Protein AF-A0A432Q1D8-F1 (afdb_monomer)

Radius of gyration: 14.53 Å; Cα contacts (8 Å, |Δi|>4): 97; chains: 1; bounding box: 32×30×35 Å

pLDDT: mean 92.74, std 3.75, range [75.81, 96.62]

Mean predicted aligned error: 3.22 Å

Secondary structure (DSSP, 8-state):
-HHHHHHHHHHHHHHHHTS-GGGHHHHHHHHHHHHHHHHHHTTS-HHHHHHHHHHHT--HHHHHHHHHHHHHHHHHHHTTSS-TTS-TTHHHHHHHHTTTT-HHHHHHTT--HHHHHHHHHHHHHH-

Structure (mmCIF, N/CA/C/O backbone):
data_AF-A0A432Q1D8-F1
#
_entry.id   AF-A0A432Q1D8-F1
#
loop_
_atom_site.group_PDB
_atom_site.id
_atom_site.type_symbol
_atom_site.label_atom_id
_atom_site.label_alt_id
_atom_site.label_comp_id
_atom_site.label_asym_id
_atom_site.label_entity_id
_atom_site.label_seq_id
_atom_site.pdbx_PDB_ins_code
_atom_site.Cartn_x
_atom_site.Cartn_y
_atom_site.Cartn_z
_atom_site.occupancy
_atom_site.B_iso_or_equiv
_atom_site.auth_seq_id
_atom_site.auth_comp_id
_atom_site.auth_asym_id
_atom_site.auth_atom_id
_atom_site.pdbx_PDB_model_num
ATOM 1 N N . LYS A 1 1 ? -7.637 -14.156 2.857 1.00 79.50 1 LYS A N 1
ATOM 2 C CA . LYS A 1 1 ? -7.676 -12.791 2.267 1.00 79.50 1 LYS A CA 1
ATOM 3 C C . LYS A 1 1 ? -7.060 -11.772 3.227 1.00 79.50 1 LYS A C 1
ATOM 5 O O . LYS A 1 1 ? -6.234 -10.986 2.788 1.00 79.50 1 LYS A O 1
ATOM 10 N N . GLU A 1 2 ? -7.324 -11.889 4.530 1.00 78.88 2 GLU A N 1
ATOM 11 C CA . GLU A 1 2 ? -6.678 -11.097 5.595 1.00 78.88 2 GLU A CA 1
ATOM 12 C C . GLU A 1 2 ? -5.143 -11.066 5.541 1.00 78.88 2 GLU A C 1
ATOM 14 O O . GLU A 1 2 ? -4.559 -10.017 5.770 1.00 78.88 2 GLU A O 1
ATOM 19 N N . TYR A 1 3 ? -4.465 -12.168 5.186 1.00 79.69 3 TYR A N 1
ATOM 20 C CA . TYR A 1 3 ? -2.994 -12.186 5.113 1.00 79.69 3 TYR A CA 1
ATOM 21 C C . TYR A 1 3 ? -2.415 -11.157 4.123 1.00 79.69 3 TYR A C 1
ATOM 23 O O . TYR A 1 3 ? -1.434 -10.486 4.435 1.00 79.69 3 TYR A O 1
ATOM 31 N N . VAL A 1 4 ? -3.019 -10.999 2.939 1.00 84.69 4 VAL A N 1
ATOM 32 C CA . VAL A 1 4 ? -2.527 -10.021 1.953 1.00 84.69 4 VAL A CA 1
ATOM 33 C C . VAL A 1 4 ? -2.923 -8.595 2.356 1.00 84.69 4 VAL A C 1
ATOM 35 O O . VAL A 1 4 ? -2.158 -7.657 2.143 1.00 84.69 4 VAL A O 1
ATOM 38 N N . ALA A 1 5 ? -4.083 -8.444 3.005 1.00 86.94 5 ALA A N 1
ATOM 39 C CA . ALA A 1 5 ? -4.562 -7.173 3.535 1.00 86.94 5 ALA A CA 1
ATOM 40 C C . ALA A 1 5 ? -3.667 -6.649 4.666 1.00 86.94 5 ALA A C 1
ATOM 42 O O . ALA A 1 5 ? -3.183 -5.522 4.580 1.00 86.94 5 ALA A O 1
ATOM 43 N N . LYS A 1 6 ? -3.360 -7.483 5.668 1.00 85.69 6 LYS A N 1
ATOM 44 C CA . LYS A 1 6 ? -2.482 -7.095 6.778 1.00 85.69 6 LYS A CA 1
ATOM 45 C C . LYS A 1 6 ? -1.093 -6.718 6.282 1.00 85.69 6 LYS A C 1
ATOM 47 O O . LYS A 1 6 ? -0.596 -5.668 6.650 1.00 85.69 6 LYS A O 1
ATOM 52 N N . TYR A 1 7 ? -0.515 -7.509 5.375 1.00 85.56 7 TYR A N 1
ATOM 53 C CA . TYR A 1 7 ? 0.818 -7.244 4.841 1.00 85.56 7 TYR A CA 1
ATOM 54 C C . TYR A 1 7 ? 0.873 -5.896 4.110 1.00 85.56 7 TYR A C 1
ATOM 56 O O . TYR A 1 7 ? 1.799 -5.119 4.313 1.00 85.56 7 TYR A O 1
ATOM 64 N N . THR A 1 8 ? -0.171 -5.579 3.338 1.00 88.69 8 THR A N 1
ATOM 65 C CA . THR A 1 8 ? -0.314 -4.277 2.666 1.00 88.69 8 THR A CA 1
ATOM 66 C C . THR A 1 8 ? -0.370 -3.124 3.668 1.00 88.69 8 THR A C 1
ATOM 68 O O . THR A 1 8 ? 0.304 -2.113 3.484 1.00 88.69 8 THR A O 1
ATOM 71 N N . LEU A 1 9 ? -1.163 -3.273 4.733 1.00 91.38 9 LEU A N 1
ATOM 72 C CA . LEU A 1 9 ? -1.346 -2.226 5.736 1.00 91.38 9 LEU A CA 1
ATOM 73 C C . LEU A 1 9 ? -0.138 -2.069 6.658 1.00 91.38 9 LEU A C 1
ATOM 75 O O . LEU A 1 9 ? 0.145 -0.949 7.065 1.00 91.38 9 LEU A O 1
ATOM 79 N N . SER A 1 10 ? 0.611 -3.136 6.940 1.00 86.25 10 SER A N 1
ATOM 80 C CA . SER A 1 10 ? 1.801 -3.078 7.792 1.00 86.25 10 SER A CA 1
ATOM 81 C C . SER A 1 10 ? 2.863 -2.120 7.250 1.00 86.25 10 SER A C 1
ATOM 83 O O . SER A 1 10 ? 3.411 -1.346 8.029 1.00 86.25 10 SER A O 1
ATOM 85 N N . PHE A 1 11 ? 3.127 -2.111 5.937 1.00 84.06 11 PHE A N 1
ATOM 86 C CA . PHE A 1 11 ? 4.116 -1.199 5.346 1.00 84.06 11 PHE A CA 1
ATOM 87 C C . PHE A 1 11 ? 3.775 0.266 5.591 1.00 84.06 11 PHE A C 1
ATOM 89 O O . PHE A 1 11 ? 4.608 1.043 6.05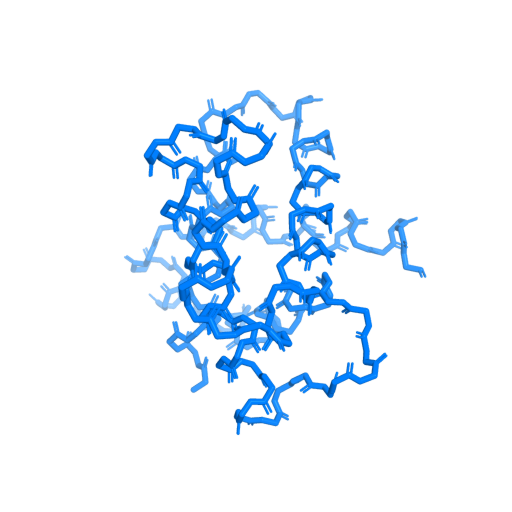1 1.00 84.06 11 PHE A O 1
ATOM 96 N N . ILE A 1 12 ? 2.523 0.618 5.313 1.00 90.06 12 ILE A N 1
ATOM 97 C CA . ILE A 1 12 ? 2.049 1.990 5.439 1.00 90.06 12 ILE A CA 1
ATOM 98 C C . ILE A 1 12 ? 1.936 2.362 6.913 1.00 90.06 12 ILE A C 1
ATOM 100 O O . ILE A 1 12 ? 2.341 3.453 7.288 1.00 90.06 12 ILE A O 1
ATOM 104 N N . ASN A 1 13 ? 1.459 1.450 7.764 1.00 91.00 13 ASN A N 1
ATOM 105 C CA . ASN A 1 13 ? 1.356 1.685 9.201 1.00 91.00 13 ASN A CA 1
ATOM 106 C C . ASN A 1 13 ? 2.722 2.017 9.816 1.00 91.00 13 ASN A C 1
ATOM 108 O O . ASN A 1 13 ? 2.835 3.005 10.532 1.00 91.00 13 ASN A O 1
ATOM 112 N N . ILE A 1 14 ? 3.758 1.233 9.496 1.00 88.94 14 ILE A N 1
ATOM 113 C CA . ILE A 1 14 ? 5.124 1.471 9.986 1.00 88.94 14 ILE A CA 1
ATOM 114 C C . ILE A 1 14 ? 5.635 2.842 9.530 1.00 88.94 14 ILE A C 1
ATOM 116 O O . ILE A 1 14 ? 6.217 3.578 10.325 1.00 88.94 14 ILE A O 1
ATOM 120 N N . GLU A 1 15 ? 5.416 3.201 8.264 1.00 90.12 15 GLU A N 1
ATOM 121 C CA . GLU A 1 15 ? 5.901 4.475 7.737 1.00 90.12 15 GLU A CA 1
ATOM 122 C C . GLU A 1 15 ? 5.159 5.677 8.336 1.00 90.12 15 GLU A C 1
ATOM 124 O O . GLU A 1 15 ? 5.798 6.659 8.703 1.00 90.12 15 GLU A O 1
ATOM 129 N N . LEU A 1 16 ? 3.834 5.598 8.500 1.00 93.56 16 LEU A N 1
ATOM 130 C CA . LEU A 1 16 ? 3.052 6.661 9.141 1.00 93.56 16 LEU A CA 1
ATOM 131 C C . LEU A 1 16 ? 3.450 6.845 10.611 1.00 93.56 16 LEU A C 1
ATOM 133 O O . LEU A 1 16 ? 3.642 7.974 11.054 1.00 93.56 16 LEU A O 1
ATOM 137 N N . GLU A 1 17 ? 3.654 5.757 11.358 1.00 92.81 17 GLU A N 1
ATOM 138 C CA . GLU A 1 17 ? 4.090 5.834 12.760 1.00 92.81 17 GLU A CA 1
ATOM 139 C C . GLU A 1 17 ? 5.494 6.427 12.930 1.00 92.81 17 GLU A C 1
ATOM 141 O O . GLU A 1 17 ? 5.789 7.028 13.964 1.00 92.81 17 GLU A O 1
ATOM 146 N N . GLY A 1 18 ? 6.353 6.285 11.919 1.00 92.38 18 GLY A N 1
ATOM 147 C CA . GLY A 1 18 ? 7.688 6.879 11.901 1.00 92.38 18 GLY A CA 1
ATOM 148 C C . GLY A 1 18 ? 7.719 8.368 11.543 1.00 92.38 18 GLY A C 1
ATOM 149 O O . GLY A 1 18 ? 8.792 8.975 11.594 1.00 92.38 18 GLY A O 1
ATOM 150 N N . LEU A 1 19 ? 6.585 8.969 11.165 1.00 93.31 19 LEU A N 1
ATOM 151 C CA . LEU A 1 19 ? 6.516 10.323 10.619 1.00 93.31 19 LEU A CA 1
ATOM 152 C C . LEU A 1 19 ? 5.572 11.236 11.420 1.00 93.31 19 LEU A C 1
ATOM 154 O O . LEU A 1 19 ? 4.540 10.788 11.915 1.00 93.31 19 LEU A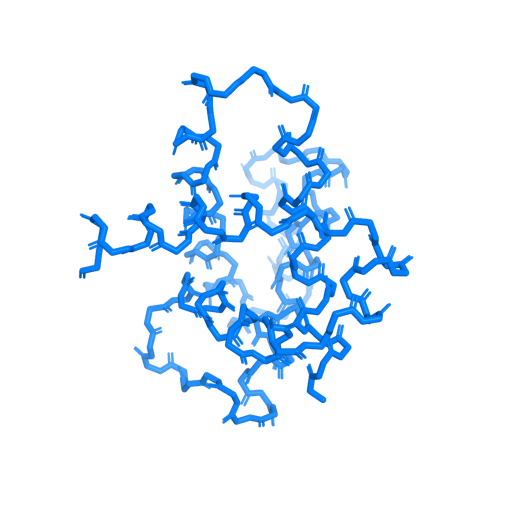 O 1
ATOM 158 N N . PRO A 1 20 ? 5.858 12.551 11.493 1.00 94.50 20 PRO A N 1
ATOM 159 C CA . PRO A 1 20 ? 4.885 13.526 11.972 1.00 94.50 20 PRO A CA 1
ATOM 160 C C . PRO A 1 20 ? 3.616 13.518 11.108 1.00 94.50 20 PRO A C 1
ATOM 162 O O . PRO A 1 20 ? 3.717 13.499 9.882 1.00 94.50 20 PRO A O 1
ATOM 165 N N . GLU A 1 21 ? 2.441 13.650 11.731 1.00 93.50 21 GLU A N 1
ATOM 166 C CA . GLU A 1 21 ? 1.126 13.586 11.062 1.00 93.50 21 GLU A CA 1
ATOM 167 C C . GLU A 1 21 ? 1.000 14.530 9.852 1.00 93.50 21 GLU A C 1
ATOM 169 O O . GLU A 1 21 ? 0.454 14.172 8.812 1.00 93.50 21 GLU A O 1
ATOM 174 N N . ARG A 1 22 ? 1.613 15.720 9.923 1.00 95.19 22 ARG A N 1
ATOM 175 C CA . ARG A 1 22 ? 1.646 16.689 8.809 1.00 95.19 22 ARG A CA 1
ATOM 176 C C . ARG A 1 22 ? 2.269 16.152 7.510 1.00 95.19 22 ARG A C 1
ATOM 178 O O . ARG A 1 22 ? 2.031 16.723 6.452 1.00 95.19 22 ARG A O 1
ATOM 185 N N . GLU A 1 23 ? 3.087 15.100 7.577 1.00 96.62 23 GLU A N 1
ATOM 186 C CA . GLU A 1 23 ? 3.691 14.460 6.400 1.00 96.62 23 GLU A CA 1
ATOM 187 C C . GLU A 1 23 ? 2.844 13.293 5.863 1.00 96.62 23 GLU A C 1
ATOM 189 O O . GLU A 1 23 ? 3.096 12.822 4.753 1.00 96.62 23 GLU A O 1
ATOM 194 N N . TRP A 1 24 ? 1.822 12.835 6.593 1.00 96.56 24 TRP A N 1
ATOM 195 C CA . TRP A 1 24 ? 1.082 11.616 6.256 1.00 96.56 24 TRP A CA 1
ATOM 196 C C . TRP A 1 24 ? 0.396 11.688 4.889 1.00 96.56 24 TRP A C 1
ATOM 198 O O . TRP A 1 24 ? 0.523 10.758 4.093 1.00 96.56 24 TRP A O 1
ATOM 208 N N . GLU A 1 25 ? -0.268 12.798 4.544 1.00 96.50 25 GLU A N 1
ATOM 209 C CA . GLU A 1 25 ? -0.919 12.938 3.226 1.00 96.50 25 GLU A CA 1
ATOM 210 C C . GLU A 1 25 ? 0.084 12.855 2.065 1.00 96.50 25 GLU A C 1
ATOM 212 O O . GLU A 1 25 ? -0.195 12.269 1.013 1.00 96.50 25 GLU A O 1
ATOM 217 N N . LYS A 1 26 ? 1.279 13.423 2.250 1.00 96.19 26 LYS A N 1
ATOM 218 C CA . LYS A 1 26 ? 2.355 13.389 1.255 1.00 96.19 26 LYS A CA 1
ATOM 219 C C . LYS A 1 26 ? 2.923 11.978 1.112 1.00 96.19 26 LYS A C 1
ATOM 221 O O . LYS A 1 26 ? 3.170 11.532 -0.015 1.00 96.19 26 LYS A O 1
ATOM 226 N N . THR A 1 27 ? 3.079 11.265 2.223 1.00 95.00 27 THR A N 1
ATOM 227 C CA . THR A 1 27 ? 3.474 9.853 2.238 1.00 95.00 27 THR A CA 1
ATOM 228 C C . THR A 1 27 ? 2.445 8.997 1.503 1.00 95.00 27 THR A C 1
ATOM 230 O O . THR A 1 27 ? 2.795 8.298 0.552 1.00 95.00 27 THR A O 1
ATOM 233 N N . LEU A 1 28 ? 1.154 9.124 1.819 1.00 95.75 28 LEU A N 1
ATOM 234 C CA . LEU A 1 28 ? 0.096 8.373 1.132 1.00 95.75 28 LEU A CA 1
ATOM 235 C C . LEU A 1 28 ? -0.011 8.719 -0.359 1.00 95.75 28 LEU A C 1
ATOM 237 O O . LEU A 1 28 ? -0.177 7.832 -1.197 1.00 95.75 28 LEU A O 1
ATOM 241 N N . SER A 1 29 ? 0.182 9.986 -0.728 1.00 96.25 29 SER A N 1
ATOM 242 C CA . SER A 1 29 ? 0.263 10.403 -2.136 1.00 96.25 29 SER A CA 1
ATOM 243 C C . SER A 1 29 ? 1.429 9.745 -2.879 1.00 96.25 29 SER A C 1
ATOM 245 O O . SER A 1 29 ? 1.334 9.470 -4.079 1.00 96.25 29 SER A O 1
ATOM 247 N N . THR A 1 30 ? 2.533 9.478 -2.182 1.00 94.06 30 THR A N 1
ATOM 248 C CA . THR A 1 30 ? 3.674 8.736 -2.730 1.00 94.06 30 THR A CA 1
ATOM 249 C C . THR A 1 30 ? 3.319 7.264 -2.911 1.00 94.06 30 THR A C 1
ATOM 251 O O . THR A 1 30 ? 3.530 6.726 -3.999 1.00 94.06 30 THR A O 1
ATOM 254 N N . TRP A 1 31 ? 2.665 6.642 -1.928 1.00 94.69 31 TRP A N 1
ATOM 255 C CA . TRP A 1 31 ? 2.167 5.268 -2.040 1.00 94.69 31 TRP A CA 1
ATOM 256 C C . TRP A 1 31 ? 1.208 5.067 -3.212 1.00 94.69 31 TRP A C 1
ATOM 258 O O . TRP A 1 31 ? 1.340 4.092 -3.949 1.00 94.69 31 TRP A O 1
ATOM 268 N N . VAL A 1 32 ? 0.300 6.010 -3.475 1.00 94.94 32 VAL A N 1
ATOM 269 C CA . VAL A 1 32 ? -0.582 5.959 -4.658 1.00 94.94 32 VAL A CA 1
ATOM 270 C C . VAL A 1 32 ? 0.226 5.867 -5.957 1.00 94.94 32 VAL A C 1
ATOM 272 O O . VAL A 1 32 ? -0.102 5.070 -6.839 1.00 94.94 32 VAL A O 1
ATOM 275 N N . LYS A 1 33 ? 1.314 6.640 -6.073 1.00 94.56 33 LYS A N 1
ATOM 276 C CA . LYS A 1 33 ? 2.215 6.589 -7.236 1.00 94.56 33 LYS A CA 1
ATOM 277 C C . LYS A 1 33 ? 2.985 5.271 -7.296 1.00 94.56 33 LYS A C 1
ATOM 279 O O . LYS A 1 33 ? 3.140 4.728 -8.388 1.00 94.56 33 LYS A O 1
ATOM 284 N N . ILE A 1 34 ? 3.419 4.740 -6.152 1.00 94.19 34 ILE A N 1
ATOM 285 C CA . ILE A 1 34 ? 4.084 3.433 -6.054 1.00 94.19 34 ILE A CA 1
ATOM 286 C C . ILE A 1 34 ? 3.151 2.325 -6.556 1.00 94.19 34 ILE A C 1
ATOM 288 O O . ILE A 1 34 ? 3.536 1.575 -7.448 1.00 94.19 34 ILE A O 1
ATOM 292 N N . PHE A 1 35 ? 1.899 2.270 -6.089 1.00 95.31 35 PHE A N 1
ATOM 293 C CA . PHE A 1 35 ? 0.912 1.299 -6.577 1.00 95.31 35 PHE A CA 1
ATOM 294 C C . PHE A 1 35 ? 0.637 1.449 -8.077 1.00 95.31 35 PHE A C 1
ATOM 296 O O . PHE A 1 35 ? 0.537 0.453 -8.800 1.00 95.31 35 PHE A O 1
ATOM 303 N N . ALA A 1 36 ? 0.548 2.686 -8.573 1.00 94.81 36 ALA A N 1
ATOM 304 C CA . ALA A 1 36 ? 0.388 2.948 -10.001 1.00 94.81 36 ALA A CA 1
ATOM 305 C C . ALA A 1 36 ? 1.581 2.435 -10.821 1.00 94.81 36 ALA A C 1
ATOM 307 O O . ALA A 1 36 ? 1.392 1.806 -11.865 1.00 94.81 36 ALA A O 1
ATOM 308 N N . PHE A 1 37 ? 2.803 2.659 -10.340 1.00 95.38 37 PHE A N 1
ATOM 309 C CA . PHE A 1 37 ? 4.013 2.174 -10.991 1.00 95.38 37 PHE A CA 1
ATOM 310 C C . PHE A 1 37 ? 4.098 0.643 -10.952 1.00 95.38 37 PHE A C 1
ATOM 312 O O . PHE A 1 37 ?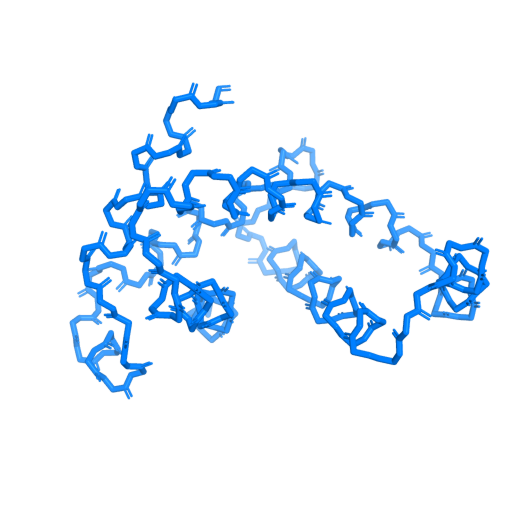 4.278 0.016 -11.997 1.00 95.38 37 PHE A O 1
ATOM 319 N N . ALA A 1 38 ? 3.846 0.029 -9.795 1.00 95.44 38 ALA A N 1
ATOM 320 C CA . ALA A 1 38 ? 3.838 -1.420 -9.613 1.00 95.44 38 ALA A CA 1
ATOM 321 C C . ALA A 1 38 ? 2.821 -2.134 -10.520 1.00 95.44 38 ALA A C 1
ATOM 323 O O . ALA A 1 38 ? 3.117 -3.195 -11.072 1.00 95.44 38 ALA A O 1
ATOM 324 N N . LYS A 1 39 ? 1.651 -1.527 -10.776 1.00 95.56 39 LYS A N 1
ATOM 325 C CA . LYS A 1 39 ? 0.674 -2.065 -11.741 1.00 95.56 39 LYS A CA 1
ATOM 326 C C . LYS A 1 39 ? 1.259 -2.221 -13.149 1.00 95.56 39 LYS A C 1
ATOM 328 O O . LYS A 1 39 ? 0.892 -3.152 -13.863 1.00 95.56 39 LYS A O 1
ATOM 333 N N . ASN A 1 40 ? 2.161 -1.334 -13.568 1.00 94.38 40 ASN A N 1
ATOM 334 C CA . ASN A 1 40 ? 2.824 -1.459 -14.868 1.00 94.38 40 ASN A CA 1
ATOM 335 C C . ASN A 1 40 ? 3.865 -2.580 -14.869 1.00 94.38 40 ASN A C 1
ATOM 337 O O . ASN A 1 40 ? 3.998 -3.291 -15.863 1.00 94.38 40 ASN A O 1
ATOM 341 N N . LEU A 1 41 ? 4.555 -2.768 -13.745 1.00 95.88 41 LEU A N 1
ATOM 342 C CA . LEU A 1 41 ? 5.568 -3.805 -13.581 1.00 95.88 41 LEU A CA 1
ATOM 343 C C . LEU A 1 41 ? 4.984 -5.220 -13.579 1.00 95.88 41 LEU A C 1
ATOM 345 O O . LEU A 1 41 ? 5.644 -6.135 -14.057 1.00 95.88 41 LEU A O 1
ATOM 349 N N . LEU A 1 42 ? 3.737 -5.399 -13.131 1.00 94.12 42 LEU A N 1
ATOM 350 C CA . LEU A 1 42 ? 3.029 -6.687 -13.194 1.00 94.12 42 LEU A CA 1
ATOM 351 C C . LEU A 1 42 ? 2.964 -7.298 -14.599 1.00 94.12 42 LEU A C 1
ATOM 353 O O . LEU A 1 42 ? 2.825 -8.508 -14.738 1.00 94.12 42 LEU A O 1
ATOM 357 N N . LYS A 1 43 ? 3.045 -6.471 -15.645 1.00 91.06 43 LYS A N 1
ATOM 358 C CA . LYS A 1 43 ? 3.003 -6.917 -17.045 1.00 91.06 43 LYS A CA 1
ATOM 359 C C . LYS A 1 43 ? 4.348 -7.456 -17.535 1.00 91.06 43 LYS A C 1
ATOM 361 O O . LYS A 1 43 ? 4.436 -7.928 -18.665 1.00 91.06 43 LYS A O 1
ATOM 366 N N . LEU A 1 44 ? 5.397 -7.321 -16.729 1.00 95.50 44 LEU A N 1
ATOM 367 C CA . LEU A 1 44 ? 6.766 -7.650 -17.090 1.00 95.50 44 LEU A CA 1
ATOM 368 C C . LEU A 1 44 ? 7.239 -8.887 -16.315 1.00 95.50 44 LEU A C 1
ATOM 370 O O . LEU A 1 44 ? 6.956 -8.998 -15.117 1.00 95.50 44 LEU A O 1
ATOM 374 N N . PRO A 1 45 ? 8.019 -9.780 -16.951 1.00 94.0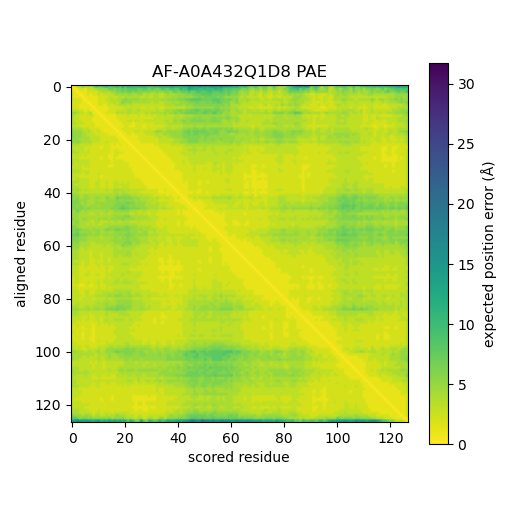6 45 PRO A N 1
ATOM 375 C CA . PRO A 1 45 ? 8.752 -10.810 -16.224 1.00 94.06 45 PRO A CA 1
ATOM 376 C C . PRO A 1 45 ? 9.805 -10.172 -15.301 1.00 94.06 45 PRO A C 1
ATOM 378 O O . PRO A 1 45 ? 10.203 -9.018 -15.492 1.00 94.06 45 PRO A O 1
ATOM 381 N N . GLU A 1 46 ? 10.257 -10.917 -14.293 1.00 91.62 46 GLU A N 1
ATOM 382 C CA . GLU A 1 46 ? 11.155 -10.419 -13.241 1.00 91.62 46 GLU A CA 1
ATOM 383 C C . GLU A 1 46 ? 12.455 -9.826 -13.804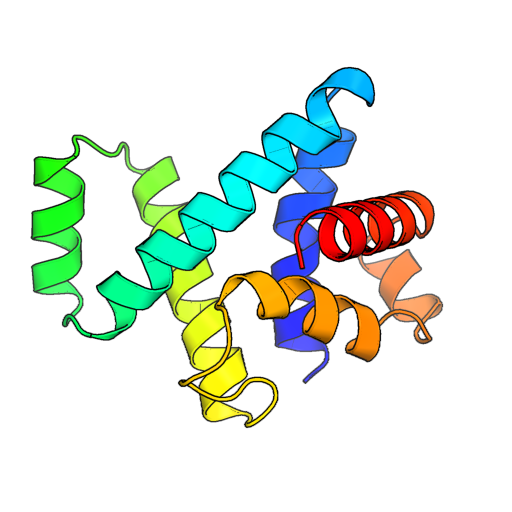 1.00 91.62 46 GLU A C 1
ATOM 385 O O . GLU A 1 46 ? 12.887 -8.747 -13.396 1.00 91.62 46 GLU A O 1
ATOM 390 N N . GLU A 1 47 ? 13.050 -10.469 -14.808 1.00 92.19 47 GLU A N 1
ATOM 391 C CA . GLU A 1 47 ? 14.283 -10.014 -15.453 1.00 92.19 47 GLU A CA 1
ATOM 392 C C . GLU A 1 47 ? 14.105 -8.627 -16.084 1.00 92.19 47 GLU A C 1
ATOM 394 O O . GLU A 1 47 ? 14.990 -7.771 -15.999 1.00 92.19 47 GLU A O 1
ATOM 399 N N . LYS A 1 48 ? 12.926 -8.370 -16.663 1.00 96.31 48 LYS A N 1
ATOM 400 C CA . LYS A 1 48 ? 12.577 -7.067 -17.239 1.00 96.31 48 LYS A CA 1
ATOM 401 C C . LYS A 1 48 ? 12.273 -6.022 -16.175 1.00 96.31 48 LYS A C 1
ATOM 403 O O . LYS A 1 48 ? 12.603 -4.856 -16.385 1.00 96.31 48 LYS A O 1
ATOM 408 N N . ARG A 1 49 ? 11.737 -6.403 -15.014 1.00 96.50 49 ARG A N 1
ATOM 409 C CA . ARG A 1 49 ? 11.602 -5.477 -13.878 1.00 96.50 49 ARG A CA 1
ATOM 410 C C . ARG A 1 49 ? 12.969 -5.017 -13.360 1.00 96.50 49 ARG A C 1
ATOM 412 O O . ARG A 1 49 ? 13.174 -3.818 -13.197 1.00 96.50 49 ARG A O 1
ATOM 419 N N . LYS A 1 50 ? 13.950 -5.923 -13.260 1.00 94.62 50 LYS A N 1
ATOM 420 C CA . LYS A 1 50 ? 15.343 -5.584 -12.891 1.00 94.62 50 LYS A CA 1
ATOM 421 C C . LYS A 1 50 ? 16.021 -4.625 -13.878 1.00 94.62 50 LYS A C 1
ATOM 423 O O . LYS A 1 50 ? 16.874 -3.826 -13.496 1.00 94.62 50 LYS A O 1
ATOM 428 N N . GLU A 1 51 ? 15.688 -4.682 -15.168 1.00 96.31 51 GLU A N 1
ATOM 429 C CA . GLU A 1 51 ? 16.130 -3.666 -16.142 1.00 96.31 51 GLU A CA 1
ATOM 430 C C . GLU A 1 51 ? 15.515 -2.288 -15.848 1.00 96.31 51 GLU A C 1
ATOM 432 O O . GLU A 1 51 ? 16.217 -1.276 -15.898 1.00 96.31 51 GLU A O 1
ATOM 437 N N . VAL A 1 52 ? 14.224 -2.245 -15.500 1.00 96.12 52 VAL A N 1
ATOM 438 C CA . VAL A 1 52 ? 13.527 -1.004 -15.134 1.00 96.12 52 VAL A CA 1
ATOM 439 C C . VAL A 1 52 ? 14.145 -0.380 -13.882 1.00 96.12 52 VAL A C 1
ATOM 441 O O . VAL A 1 52 ? 14.464 0.807 -13.902 1.00 96.12 52 VAL A O 1
ATOM 444 N N . TYR A 1 53 ? 14.392 -1.157 -12.829 1.00 96.06 53 TYR A N 1
ATOM 445 C CA . TYR A 1 53 ? 14.976 -0.648 -11.581 1.00 96.06 53 TYR A CA 1
ATOM 446 C C . TYR A 1 53 ? 16.346 -0.008 -11.792 1.00 96.06 53 TYR A C 1
ATOM 448 O O . TYR A 1 53 ? 16.567 1.137 -11.392 1.00 96.06 53 TYR A O 1
ATOM 456 N N . ARG A 1 54 ? 17.220 -0.675 -12.557 1.00 95.31 54 ARG A N 1
ATOM 457 C CA . ARG A 1 54 ? 18.521 -0.121 -12.957 1.00 95.31 54 ARG A CA 1
ATOM 458 C C . ARG A 1 54 ? 18.384 1.184 -13.738 1.00 95.31 54 ARG A C 1
ATOM 460 O O . ARG A 1 54 ? 19.125 2.130 -13.480 1.00 95.31 54 ARG A O 1
ATOM 467 N N . LYS A 1 55 ? 17.423 1.267 -14.667 1.00 95.88 55 LYS A N 1
ATOM 468 C CA . LYS A 1 55 ? 17.162 2.487 -15.450 1.00 95.88 55 LYS A CA 1
ATOM 469 C C . LYS A 1 55 ? 16.764 3.670 -14.562 1.00 95.88 55 LYS A C 1
ATOM 471 O O . LYS A 1 55 ? 17.210 4.787 -14.816 1.00 95.88 55 LYS A O 1
ATOM 476 N N . TYR A 1 56 ? 15.950 3.429 -13.538 1.00 93.62 56 TYR A N 1
ATOM 477 C CA . TYR A 1 56 ? 15.518 4.457 -12.586 1.00 93.62 56 TYR A CA 1
ATOM 478 C C . TYR A 1 56 ? 16.478 4.650 -11.404 1.00 93.62 56 TYR A C 1
ATOM 480 O O . TYR A 1 56 ? 16.215 5.502 -10.560 1.00 93.62 56 TYR A O 1
ATOM 488 N N . ARG A 1 57 ? 17.607 3.925 -11.373 1.00 94.88 57 ARG A N 1
ATOM 489 C CA . ARG A 1 57 ? 18.618 3.967 -10.302 1.00 94.88 57 ARG A CA 1
ATOM 490 C C . ARG A 1 57 ? 18.028 3.687 -8.919 1.00 94.88 57 ARG A C 1
ATOM 492 O O . ARG A 1 57 ? 18.354 4.376 -7.957 1.00 94.88 57 ARG A O 1
ATOM 499 N N . PHE A 1 58 ? 17.141 2.702 -8.839 1.00 95.38 58 PHE A N 1
ATOM 500 C CA . PHE A 1 58 ? 16.631 2.248 -7.552 1.00 95.38 58 PHE A CA 1
ATOM 501 C C . PHE A 1 58 ? 17.774 1.629 -6.747 1.00 95.38 58 PHE A C 1
ATOM 503 O O . PHE A 1 58 ? 18.632 0.942 -7.301 1.00 95.38 58 PHE A O 1
ATOM 510 N N . ASP A 1 59 ? 17.797 1.905 -5.447 1.00 94.69 59 ASP A N 1
ATOM 511 C CA . ASP A 1 59 ? 18.630 1.151 -4.521 1.00 94.69 59 ASP A CA 1
ATOM 512 C C . ASP A 1 59 ? 17.955 -0.184 -4.162 1.00 94.69 59 ASP A C 1
ATOM 514 O O . ASP A 1 59 ? 16.778 -0.414 -4.453 1.00 94.69 59 ASP A O 1
ATOM 518 N N . THR A 1 60 ? 18.701 -1.073 -3.505 1.00 93.31 60 THR A N 1
ATOM 519 C CA . THR A 1 60 ? 18.221 -2.406 -3.117 1.00 93.31 60 THR A CA 1
ATOM 520 C C . THR A 1 60 ? 16.951 -2.361 -2.260 1.00 93.31 60 THR A C 1
ATOM 522 O O . THR A 1 60 ? 16.121 -3.266 -2.343 1.00 93.31 60 THR A O 1
ATOM 525 N N . VAL A 1 61 ? 16.780 -1.322 -1.438 1.00 90.69 61 VAL A N 1
ATOM 526 C CA . VAL A 1 61 ? 15.602 -1.180 -0.572 1.00 90.69 61 VAL A CA 1
ATOM 527 C C . VAL A 1 61 ? 14.380 -0.853 -1.422 1.00 90.69 61 VAL A C 1
ATOM 529 O O . VAL A 1 61 ? 13.344 -1.501 -1.289 1.00 90.69 61 VAL A O 1
ATOM 532 N N . MET A 1 62 ? 14.509 0.104 -2.338 1.00 91.31 62 MET A N 1
ATOM 533 C CA . MET A 1 62 ? 13.437 0.506 -3.241 1.00 91.31 62 MET A CA 1
ATOM 534 C C . MET A 1 62 ? 13.046 -0.620 -4.205 1.00 91.31 62 MET A C 1
ATOM 536 O O . MET A 1 62 ? 11.860 -0.795 -4.485 1.00 91.31 62 MET A O 1
ATOM 540 N N . GLU A 1 63 ? 14.012 -1.417 -4.672 1.00 94.44 63 GLU A N 1
ATOM 541 C CA . GLU A 1 63 ? 13.735 -2.646 -5.427 1.00 94.44 63 GLU A CA 1
ATOM 542 C C . GLU A 1 63 ? 12.893 -3.633 -4.610 1.00 94.44 63 GLU A C 1
ATOM 544 O O . GLU A 1 63 ? 11.879 -4.128 -5.104 1.00 94.44 63 GLU A O 1
ATOM 549 N N . GLY A 1 64 ? 13.269 -3.874 -3.349 1.00 92.75 64 GLY A N 1
ATOM 550 C CA . GLY A 1 64 ? 12.525 -4.746 -2.438 1.00 92.75 64 GLY A CA 1
ATOM 551 C C . GLY A 1 64 ? 11.088 -4.274 -2.214 1.00 92.75 64 GLY A C 1
ATOM 552 O O . GLY A 1 64 ? 10.152 -5.044 -2.426 1.00 92.75 64 GLY A O 1
ATOM 553 N N . VAL A 1 65 ? 10.906 -2.988 -1.888 1.00 90.88 65 VAL A N 1
ATOM 554 C CA . VAL A 1 65 ? 9.575 -2.375 -1.733 1.00 90.88 65 VAL A CA 1
ATOM 555 C C . VAL A 1 65 ? 8.750 -2.558 -3.003 1.00 90.88 65 VAL A C 1
ATOM 557 O O . VAL A 1 65 ? 7.581 -2.933 -2.939 1.00 90.88 65 VAL A O 1
ATOM 560 N N . MET A 1 66 ? 9.346 -2.330 -4.173 1.00 94.38 66 MET A N 1
ATOM 561 C CA . MET A 1 66 ? 8.626 -2.445 -5.433 1.00 94.38 66 MET A CA 1
ATOM 562 C C . MET A 1 66 ? 8.192 -3.884 -5.729 1.00 94.38 66 MET A C 1
ATOM 564 O O . MET A 1 66 ? 7.044 -4.105 -6.117 1.00 94.38 66 MET A O 1
ATOM 568 N N . GLU A 1 67 ? 9.064 -4.869 -5.511 1.00 95.19 67 GLU A N 1
ATOM 569 C CA . GLU A 1 67 ? 8.710 -6.282 -5.680 1.00 95.19 67 GLU A CA 1
ATOM 570 C C . GLU A 1 67 ? 7.633 -6.729 -4.685 1.00 95.19 67 GLU A C 1
ATOM 572 O O . GLU A 1 67 ? 6.731 -7.482 -5.055 1.00 95.19 67 GLU A O 1
ATOM 577 N N . ASP A 1 68 ? 7.663 -6.241 -3.447 1.00 92.56 68 ASP A N 1
ATOM 578 C CA . ASP A 1 68 ? 6.632 -6.566 -2.461 1.00 92.56 68 ASP A CA 1
ATOM 579 C C . ASP A 1 68 ? 5.279 -5.949 -2.830 1.00 92.56 68 ASP A C 1
ATOM 581 O O . ASP A 1 68 ? 4.251 -6.628 -2.758 1.00 92.56 68 ASP A O 1
ATOM 585 N N . VAL A 1 69 ? 5.260 -4.719 -3.348 1.00 94.19 69 VAL A N 1
ATOM 586 C CA . VAL A 1 69 ? 4.032 -4.098 -3.867 1.00 94.19 69 VAL A CA 1
ATOM 587 C C . VAL A 1 69 ? 3.510 -4.831 -5.107 1.00 94.19 69 VAL A C 1
ATOM 589 O O . VAL A 1 69 ? 2.300 -5.027 -5.246 1.00 94.19 69 VAL A O 1
ATOM 592 N N . VAL A 1 70 ? 4.395 -5.287 -5.999 1.00 95.38 70 VAL A N 1
ATOM 593 C CA . VAL A 1 70 ? 4.017 -6.124 -7.150 1.00 95.38 70 VAL A CA 1
ATOM 594 C C . VAL A 1 70 ? 3.351 -7.419 -6.673 1.00 95.38 70 VAL A C 1
ATOM 596 O O . VAL A 1 70 ? 2.274 -7.761 -7.167 1.00 95.38 70 VAL A O 1
ATOM 599 N N . LYS A 1 71 ? 3.922 -8.109 -5.676 1.00 93.75 71 LYS A N 1
ATOM 600 C CA . LYS A 1 71 ? 3.322 -9.319 -5.081 1.00 93.75 71 LYS A CA 1
ATOM 601 C C . LYS A 1 71 ? 1.978 -9.031 -4.419 1.00 93.75 71 LYS A C 1
ATOM 603 O O . LYS A 1 71 ? 1.049 -9.820 -4.584 1.00 93.75 71 LYS A O 1
ATOM 608 N N . VAL A 1 72 ? 1.853 -7.910 -3.707 1.00 94.00 72 VAL A N 1
ATOM 609 C CA . VAL A 1 72 ? 0.587 -7.461 -3.109 1.00 94.00 72 VAL A CA 1
ATOM 610 C C . VAL A 1 72 ? -0.477 -7.3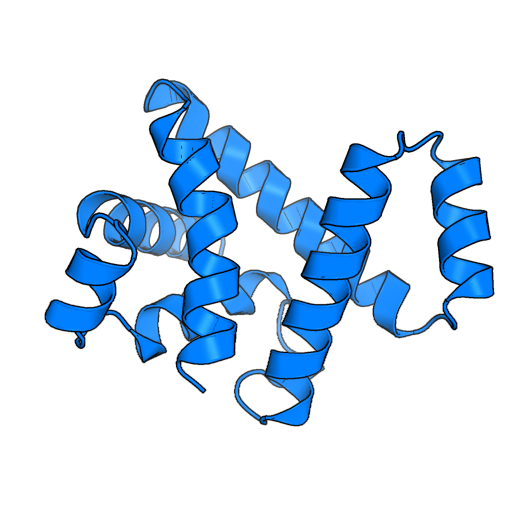08 -4.191 1.00 94.00 72 VAL A C 1
ATOM 612 O O . VAL A 1 72 ? -1.523 -7.950 -4.110 1.00 94.00 72 VAL A O 1
ATOM 615 N N . LEU A 1 73 ? -0.206 -6.536 -5.246 1.00 95.19 73 LEU A N 1
ATOM 616 C CA . LEU A 1 73 ? -1.171 -6.335 -6.327 1.00 95.19 73 LEU A CA 1
ATOM 617 C C . LEU A 1 73 ? -1.530 -7.658 -7.018 1.00 95.19 73 LEU A C 1
ATOM 619 O O . LEU A 1 73 ? -2.710 -7.925 -7.247 1.00 95.19 73 LEU A O 1
ATOM 623 N N . TYR A 1 74 ? -0.543 -8.516 -7.292 1.00 94.19 74 TYR A N 1
ATOM 624 C CA . TYR A 1 74 ? -0.787 -9.858 -7.827 1.00 94.19 74 TYR A CA 1
ATOM 625 C C . TYR A 1 74 ? -1.710 -10.681 -6.916 1.00 94.19 74 TYR A C 1
ATOM 627 O O . TYR A 1 74 ? -2.666 -11.298 -7.389 1.00 94.19 74 TYR A O 1
ATOM 635 N N . GLY A 1 75 ? -1.468 -10.666 -5.604 1.00 94.25 75 GLY A N 1
ATOM 636 C CA . GLY A 1 75 ? -2.296 -11.349 -4.613 1.00 94.25 75 GLY A CA 1
ATOM 637 C C . GLY A 1 75 ? -3.739 -10.843 -4.603 1.00 94.25 75 GLY A C 1
ATOM 638 O O . GLY A 1 75 ? -4.672 -11.641 -4.633 1.00 94.25 75 GLY A O 1
ATOM 639 N N . PHE A 1 76 ? -3.949 -9.527 -4.629 1.00 96.00 76 PHE A N 1
ATOM 640 C CA . PHE A 1 76 ? -5.298 -8.952 -4.655 1.00 96.00 76 PHE A CA 1
ATOM 641 C C . PHE A 1 76 ? -6.071 -9.306 -5.928 1.00 96.00 76 PHE A C 1
ATOM 643 O O . PHE A 1 76 ? -7.252 -9.652 -5.839 1.00 96.00 76 PHE A O 1
ATOM 650 N N . TYR A 1 77 ? -5.413 -9.261 -7.091 1.00 94.94 77 TYR A N 1
ATOM 651 C CA . TYR A 1 77 ? -6.035 -9.631 -8.363 1.00 94.94 77 TYR A CA 1
ATOM 652 C C . TYR A 1 77 ? -6.334 -11.134 -8.438 1.00 94.94 77 TYR A C 1
ATOM 654 O O . TYR A 1 77 ? -7.451 -11.524 -8.769 1.00 94.94 77 TYR A O 1
ATOM 662 N N . SER A 1 78 ? -5.370 -11.988 -8.081 1.00 94.19 78 SER A N 1
ATOM 663 C CA . SER A 1 78 ? -5.531 -13.451 -8.141 1.00 94.19 78 SER A CA 1
ATOM 664 C C . SER A 1 78 ? -6.583 -13.986 -7.166 1.00 94.19 78 SER A C 1
ATOM 666 O O . SER A 1 78 ? -7.271 -14.955 -7.477 1.00 94.19 78 SER A O 1
ATOM 668 N N . LEU A 1 79 ? -6.765 -13.333 -6.014 1.00 94.81 79 LEU A N 1
ATOM 669 C CA . LEU A 1 79 ? -7.801 -13.676 -5.034 1.00 94.81 79 LEU A CA 1
ATOM 670 C C . LEU A 1 79 ? -9.176 -13.057 -5.346 1.00 94.81 79 LEU A C 1
ATOM 672 O O . LEU A 1 79 ? -10.112 -13.229 -4.555 1.00 94.81 79 LEU A O 1
ATOM 676 N N . GLY A 1 80 ? -9.299 -12.308 -6.448 1.00 94.75 80 GLY A N 1
ATOM 677 C CA . GLY A 1 80 ? -10.531 -11.623 -6.845 1.00 94.75 80 GLY A CA 1
ATOM 678 C C . GLY A 1 80 ? -10.991 -10.553 -5.849 1.00 94.75 80 GLY A C 1
ATOM 679 O O . GLY A 1 80 ? -12.185 -10.286 -5.752 1.00 94.75 80 GLY A O 1
ATOM 680 N N . ILE A 1 81 ? -10.068 -9.988 -5.063 1.00 95.19 81 ILE A N 1
ATOM 681 C CA . ILE A 1 81 ? -10.357 -8.906 -4.106 1.00 95.19 81 ILE A CA 1
ATOM 682 C C . ILE A 1 81 ? -10.437 -7.565 -4.842 1.00 95.19 81 ILE A C 1
ATOM 684 O O . ILE A 1 81 ? -11.269 -6.720 -4.523 1.00 95.19 81 ILE A O 1
ATOM 688 N N . LEU A 1 82 ? -9.570 -7.387 -5.837 1.00 95.69 82 LEU A N 1
ATOM 689 C CA . LEU A 1 82 ? -9.542 -6.230 -6.720 1.00 95.69 82 LEU A CA 1
ATOM 690 C C . LEU A 1 82 ? -9.630 -6.725 -8.164 1.00 95.69 82 LEU A C 1
ATOM 692 O O . LEU A 1 82 ? -9.065 -7.772 -8.482 1.00 95.69 82 LEU A O 1
ATOM 696 N N . LYS A 1 83 ? -10.312 -5.995 -9.050 1.00 94.69 83 LYS A N 1
ATOM 697 C CA . LYS A 1 83 ? -10.314 -6.326 -10.482 1.00 94.69 83 LYS A CA 1
ATOM 698 C C . LYS A 1 83 ? -9.165 -5.625 -11.223 1.00 94.69 83 LYS A C 1
ATOM 700 O O . LYS A 1 83 ? -8.828 -4.495 -10.865 1.00 94.69 83 LYS A O 1
ATOM 705 N N . PRO A 1 84 ? -8.565 -6.226 -12.269 1.00 91.00 84 PRO A N 1
ATOM 706 C CA . PRO A 1 84 ? -7.439 -5.626 -13.000 1.00 91.00 84 PRO A CA 1
ATOM 707 C C . PRO A 1 84 ? -7.710 -4.235 -13.601 1.00 91.00 84 PRO A C 1
ATOM 709 O O . PRO A 1 84 ? -6.786 -3.432 -13.759 1.00 91.00 84 PRO A O 1
ATOM 712 N N . GLU A 1 85 ? -8.959 -3.931 -13.944 1.00 92.81 85 GLU A N 1
ATOM 713 C CA . GLU A 1 85 ? -9.408 -2.638 -14.468 1.00 92.81 85 GLU A CA 1
ATOM 714 C C . GLU A 1 85 ? -9.494 -1.539 -13.399 1.00 92.81 85 GLU A C 1
ATOM 716 O O . GLU A 1 85 ? -9.427 -0.354 -13.729 1.00 92.81 85 GLU A O 1
ATOM 721 N N . GLU A 1 86 ? -9.574 -1.899 -12.117 1.00 94.56 86 GLU A N 1
ATOM 722 C CA . GLU A 1 86 ? -9.673 -0.927 -11.034 1.00 94.56 86 GLU A CA 1
ATOM 723 C C . GLU A 1 86 ? -8.364 -0.140 -10.833 1.00 94.56 86 GLU A C 1
ATOM 725 O O . GLU A 1 86 ? -7.256 -0.572 -11.190 1.00 94.56 86 GLU A O 1
ATOM 730 N N . LYS A 1 87 ? -8.493 1.065 -10.259 1.00 93.94 87 LYS A N 1
ATOM 731 C CA . LYS A 1 87 ? -7.351 1.898 -9.854 1.00 93.94 87 LYS A CA 1
ATOM 732 C C . LYS A 1 87 ? -6.504 1.107 -8.829 1.00 93.94 87 LYS A C 1
ATOM 734 O O . LYS A 1 87 ? -7.068 0.650 -7.838 1.00 93.94 87 LYS A O 1
ATOM 739 N N . PRO A 1 88 ? -5.179 0.943 -9.012 1.00 94.19 88 PRO A N 1
ATOM 740 C CA . PRO A 1 88 ? -4.374 0.050 -8.169 1.00 94.19 88 PRO A CA 1
ATOM 741 C C . PRO A 1 88 ? -4.316 0.476 -6.700 1.00 94.19 88 PRO A C 1
ATOM 743 O O . PRO A 1 88 ? -4.264 -0.382 -5.829 1.00 94.19 88 PRO A O 1
ATOM 746 N N . GLN A 1 89 ? -4.399 1.776 -6.403 1.00 93.62 89 GLN A N 1
ATOM 747 C CA . GLN A 1 89 ? -4.426 2.272 -5.024 1.00 93.62 89 GLN A CA 1
ATOM 748 C C . GLN A 1 89 ? -5.669 1.837 -4.229 1.00 93.62 89 GLN A C 1
ATOM 750 O O . GLN A 1 89 ? -5.642 1.889 -3.003 1.00 93.62 89 GLN A O 1
ATOM 755 N N . LYS A 1 90 ? -6.732 1.348 -4.891 1.00 94.88 90 LYS A N 1
ATOM 756 C CA . LYS A 1 90 ? -7.886 0.741 -4.205 1.00 94.88 90 LYS A CA 1
ATOM 757 C C . LYS A 1 90 ? -7.517 -0.505 -3.407 1.00 94.88 90 LYS A C 1
ATOM 759 O O . LYS A 1 90 ? -8.290 -0.927 -2.558 1.00 94.88 90 LYS A O 1
ATOM 764 N N . VAL A 1 91 ? -6.336 -1.080 -3.633 1.00 94.75 91 VAL A N 1
ATOM 765 C CA . VAL A 1 91 ? -5.784 -2.126 -2.768 1.00 94.75 91 VAL A CA 1
ATOM 766 C C . VAL A 1 91 ? -5.802 -1.722 -1.292 1.00 94.75 91 VAL A C 1
ATOM 768 O O . VAL A 1 91 ? -6.079 -2.565 -0.451 1.00 94.75 91 VAL A O 1
ATOM 771 N N . LEU A 1 92 ? -5.592 -0.437 -0.982 1.00 94.38 92 LEU A N 1
ATOM 772 C CA . LEU A 1 92 ? -5.639 0.079 0.384 1.00 94.38 92 LEU A CA 1
ATOM 773 C C . LEU A 1 92 ? -7.052 0.059 0.946 1.00 94.38 92 LEU A C 1
ATOM 775 O O . LEU A 1 92 ? -7.265 -0.502 2.010 1.00 94.38 92 LEU A O 1
ATOM 779 N N . GLU A 1 93 ? -8.023 0.584 0.203 1.00 94.44 93 GLU A N 1
ATOM 780 C CA . GLU A 1 93 ? -9.440 0.533 0.576 1.00 94.44 93 GLU A CA 1
ATOM 781 C C . GLU A 1 93 ? -9.877 -0.912 0.857 1.00 94.44 93 GLU A C 1
ATOM 783 O O . GLU A 1 93 ? -10.346 -1.219 1.950 1.00 94.44 93 GLU A O 1
ATOM 788 N N . ARG A 1 94 ? -9.595 -1.828 -0.080 1.00 95.56 94 ARG A N 1
ATOM 789 C CA . ARG A 1 94 ? -9.908 -3.256 0.060 1.00 95.56 94 ARG A CA 1
ATOM 790 C C . ARG A 1 94 ? -9.175 -3.921 1.220 1.00 95.56 94 ARG A C 1
ATOM 792 O O . ARG A 1 94 ? -9.729 -4.808 1.860 1.00 95.56 94 ARG A O 1
ATOM 799 N N . ALA A 1 95 ? -7.923 -3.544 1.470 1.00 94.69 95 ALA A N 1
ATOM 800 C CA . ALA A 1 95 ? -7.167 -4.072 2.596 1.00 94.69 95 ALA A CA 1
ATOM 801 C C . ALA A 1 95 ? -7.829 -3.674 3.918 1.00 94.69 95 ALA A C 1
ATOM 803 O O . ALA A 1 95 ? -7.975 -4.524 4.788 1.00 94.69 95 ALA A O 1
ATOM 804 N N . ILE A 1 96 ? -8.267 -2.418 4.044 1.00 94.75 96 ILE A N 1
ATOM 805 C CA . ILE A 1 96 ? -8.921 -1.922 5.256 1.00 94.75 96 ILE A CA 1
ATOM 806 C C . ILE A 1 96 ? -10.281 -2.597 5.456 1.00 94.75 96 ILE A C 1
ATOM 808 O O . ILE A 1 96 ? -10.530 -3.103 6.545 1.00 94.75 96 ILE A O 1
ATOM 812 N N . GLU A 1 97 ? -11.113 -2.684 4.412 1.00 93.88 97 GLU A N 1
ATOM 813 C CA . GLU A 1 97 ? -12.417 -3.377 4.457 1.00 93.88 97 GLU A CA 1
ATOM 814 C C . GLU A 1 97 ? -12.301 -4.818 4.987 1.00 93.88 97 GLU A C 1
ATOM 816 O O . GLU A 1 97 ? -13.193 -5.313 5.669 1.00 93.88 97 GLU A O 1
ATOM 821 N N . LEU A 1 98 ? -11.192 -5.503 4.684 1.00 93.00 98 LEU A N 1
ATOM 822 C CA . LEU A 1 98 ? -10.956 -6.889 5.092 1.00 93.00 98 LEU A CA 1
ATOM 823 C C . LEU A 1 98 ? -10.514 -7.060 6.550 1.00 93.00 98 LEU A C 1
ATOM 825 O O . LEU A 1 98 ? -10.532 -8.191 7.027 1.00 93.00 98 LEU A O 1
ATOM 829 N N . VAL A 1 99 ? -10.055 -6.003 7.226 1.00 91.88 99 VAL A N 1
ATOM 830 C CA . VAL A 1 99 ? -9.469 -6.117 8.577 1.00 91.88 99 VAL A CA 1
ATOM 831 C C . VAL A 1 99 ? -10.055 -5.147 9.598 1.00 91.88 99 VAL A C 1
ATOM 833 O O . VAL A 1 99 ? -9.788 -5.296 10.785 1.00 91.88 99 VAL A O 1
ATOM 836 N N . GLU A 1 100 ? -10.845 -4.153 9.184 1.00 89.94 100 GLU A N 1
ATOM 837 C CA . GLU A 1 100 ? -11.353 -3.115 10.092 1.00 89.94 100 GLU A CA 1
ATOM 838 C C . GLU A 1 100 ? -12.267 -3.653 11.202 1.00 89.94 100 GLU A C 1
ATOM 840 O O . GLU A 1 100 ? -12.317 -3.075 12.286 1.00 89.94 100 GLU A O 1
ATOM 845 N N . GLY A 1 101 ? -12.952 -4.773 10.949 1.00 88.81 101 GLY A N 1
ATOM 846 C CA . GLY A 1 101 ? -13.775 -5.477 11.936 1.00 88.81 101 GLY A CA 1
ATOM 847 C C . GLY A 1 101 ? -13.003 -6.463 12.819 1.00 88.81 101 GLY A C 1
ATOM 848 O O . GLY A 1 101 ? -13.5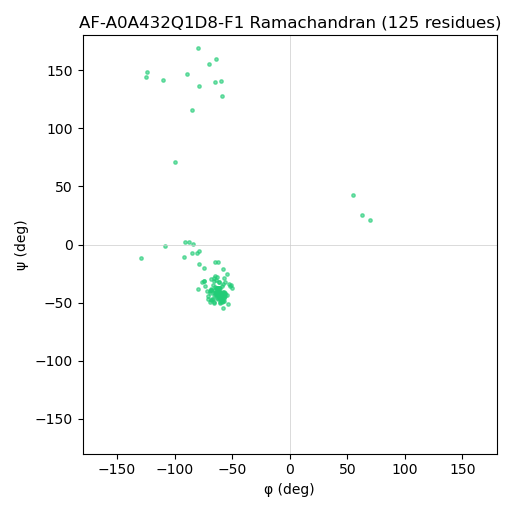66 -6.991 13.773 1.00 88.81 101 GLY A O 1
ATOM 849 N N . GLU A 1 102 ? -11.723 -6.708 12.534 1.00 90.88 102 GLU A N 1
ATOM 850 C CA . GLU A 1 102 ? -10.916 -7.750 13.174 1.00 90.88 102 GLU A CA 1
ATOM 851 C C . GLU A 1 102 ? -10.028 -7.153 14.279 1.00 90.88 102 GLU A C 1
ATOM 853 O O . GLU A 1 102 ? -8.808 -7.040 14.140 1.00 90.88 102 GLU A O 1
ATOM 858 N N . GLU A 1 103 ? -10.624 -6.738 15.401 1.00 89.81 103 GLU A N 1
ATOM 859 C CA . GLU A 1 103 ? -9.906 -5.998 16.458 1.00 89.81 103 GLU A CA 1
ATOM 860 C C . GLU A 1 103 ? -8.677 -6.736 17.012 1.00 89.81 103 GLU A C 1
ATOM 862 O O . GLU A 1 103 ? -7.616 -6.133 17.197 1.00 89.81 103 GLU A O 1
ATOM 867 N N . GLU A 1 104 ? -8.786 -8.049 17.231 1.00 90.00 104 GLU A N 1
ATOM 868 C CA . GLU A 1 104 ? -7.675 -8.873 17.724 1.00 90.00 104 GLU A CA 1
ATOM 869 C C . GLU A 1 104 ? -6.535 -8.979 16.703 1.00 90.00 104 GLU A C 1
ATOM 871 O O . GLU A 1 104 ? -5.358 -8.996 17.074 1.00 90.00 104 GLU A O 1
ATOM 876 N N . LEU A 1 105 ? -6.861 -9.004 15.406 1.00 88.12 105 LEU A N 1
ATOM 877 C CA . LEU A 1 105 ? -5.867 -8.959 14.336 1.00 88.12 105 LEU A CA 1
ATOM 878 C C . LEU A 1 105 ? -5.148 -7.608 14.341 1.00 88.12 105 LEU A C 1
ATOM 880 O O . LEU A 1 105 ? -3.920 -7.583 14.354 1.00 88.12 105 LEU A O 1
ATOM 884 N N . LEU A 1 106 ? -5.892 -6.499 14.374 1.00 90.44 106 LEU A N 1
ATOM 885 C CA . LEU A 1 106 ? -5.314 -5.152 14.389 1.00 90.44 106 LEU A CA 1
ATOM 886 C C . LEU A 1 106 ? -4.366 -4.967 15.575 1.00 90.44 106 LEU A C 1
ATOM 888 O O . LEU A 1 106 ? -3.235 -4.513 15.405 1.00 90.44 106 LEU A O 1
ATOM 892 N N . LYS A 1 107 ? -4.794 -5.403 16.764 1.00 90.06 107 LYS A N 1
ATOM 893 C CA . LYS A 1 107 ? -3.989 -5.343 17.984 1.00 90.06 107 LYS A CA 1
ATOM 894 C C . LYS A 1 107 ? -2.725 -6.195 17.885 1.00 90.06 107 LYS A C 1
ATOM 896 O O . LYS A 1 107 ? -1.6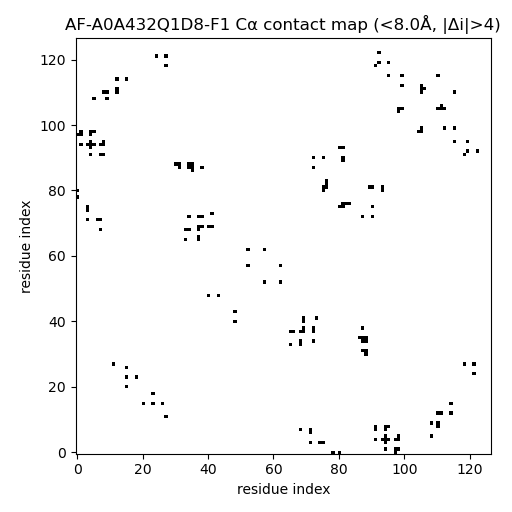51 -5.721 18.245 1.00 90.06 107 LYS A O 1
ATOM 901 N N . ARG A 1 108 ? -2.834 -7.434 17.392 1.00 89.81 108 ARG A N 1
ATOM 902 C CA . ARG A 1 108 ? -1.687 -8.344 17.244 1.00 89.81 108 ARG A CA 1
ATOM 903 C C . ARG A 1 108 ? -0.642 -7.807 16.272 1.00 89.81 108 ARG A C 1
ATOM 905 O O . ARG A 1 108 ? 0.548 -7.975 16.513 1.00 89.81 108 ARG A O 1
ATOM 912 N N . GLU A 1 109 ? -1.078 -7.199 15.175 1.00 87.69 109 GLU A N 1
ATOM 913 C CA . GLU A 1 109 ? -0.182 -6.701 14.125 1.00 87.69 109 GLU A CA 1
ATOM 914 C C . GLU A 1 109 ? 0.243 -5.237 14.358 1.00 87.69 109 GLU A C 1
ATOM 916 O O . GLU A 1 109 ? 0.969 -4.677 13.541 1.00 87.69 109 GLU A O 1
ATOM 921 N N . GLY A 1 110 ? -0.191 -4.613 15.462 1.00 89.44 110 GLY A N 1
ATOM 922 C CA . GLY A 1 110 ? 0.169 -3.238 15.822 1.00 89.44 110 GLY A CA 1
ATOM 923 C C . GLY A 1 110 ? -0.438 -2.167 14.912 1.00 89.44 110 GLY A C 1
ATOM 924 O O . GLY A 1 110 ? 0.078 -1.058 14.849 1.00 89.44 110 GLY A O 1
ATOM 925 N N . ILE A 1 111 ? -1.518 -2.483 14.197 1.00 91.00 111 ILE A N 1
ATOM 926 C CA . ILE A 1 111 ? -2.166 -1.561 13.262 1.00 91.00 111 ILE A CA 1
ATOM 927 C C . ILE A 1 111 ? -3.146 -0.675 14.035 1.00 91.00 111 ILE A C 1
ATOM 929 O O . ILE A 1 111 ? -4.139 -1.156 14.587 1.00 91.00 111 ILE A O 1
ATOM 933 N N . LYS A 1 112 ? -2.887 0.635 14.068 1.00 90.81 112 LYS A N 1
ATOM 934 C CA . LYS A 1 112 ? -3.736 1.600 14.783 1.00 90.81 112 LYS A CA 1
ATOM 935 C C . LYS A 1 112 ? -4.984 1.945 13.975 1.00 90.81 112 LYS A C 1
ATOM 937 O O . LYS A 1 112 ? -4.894 2.242 12.787 1.00 90.81 112 LYS A O 1
ATOM 942 N N . LYS A 1 113 ? -6.144 1.989 14.642 1.00 91.12 113 LYS A N 1
ATOM 943 C CA . LYS A 1 113 ? -7.418 2.399 14.020 1.00 91.12 113 LYS A CA 1
ATOM 944 C C . LYS A 1 113 ? -7.342 3.806 13.416 1.00 91.12 113 LYS A C 1
ATOM 946 O O . LYS A 1 113 ? -7.780 3.989 12.290 1.00 91.12 113 LYS A O 1
ATOM 951 N N . GLU A 1 114 ? -6.693 4.739 14.109 1.00 92.62 114 GLU A N 1
ATOM 952 C CA . GLU A 1 114 ? -6.440 6.106 13.630 1.00 92.62 114 GLU A CA 1
ATOM 953 C C . GLU A 1 114 ? -5.733 6.130 12.265 1.00 92.62 114 GLU A C 1
ATOM 955 O O . GLU A 1 114 ? -6.147 6.850 11.359 1.00 92.62 114 GLU A O 1
ATOM 960 N N . ASN A 1 115 ? -4.722 5.276 12.067 1.00 93.44 115 ASN A N 1
ATOM 961 C CA . ASN 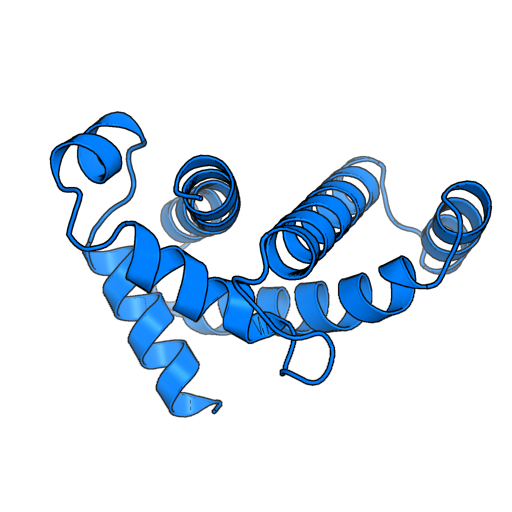A 1 115 ? -4.018 5.183 10.788 1.00 93.44 115 ASN A CA 1
ATOM 962 C C . ASN A 1 115 ? -4.956 4.683 9.681 1.00 93.44 115 ASN A C 1
ATOM 964 O O . ASN A 1 115 ? -4.929 5.197 8.564 1.00 93.44 115 ASN A O 1
ATOM 968 N N . LEU A 1 116 ? -5.807 3.695 9.980 1.00 94.00 116 LEU A N 1
ATOM 969 C CA . LEU A 1 116 ? -6.792 3.187 9.022 1.00 94.00 116 LEU A CA 1
ATOM 970 C C . LEU A 1 116 ? -7.823 4.256 8.651 1.00 94.00 116 LEU A C 1
ATOM 972 O O . LEU A 1 116 ? -8.131 4.421 7.471 1.00 94.00 116 LEU A O 1
ATOM 976 N N . GLU A 1 117 ? -8.333 4.991 9.638 1.00 94.19 117 GLU A N 1
ATOM 977 C CA . GLU A 1 117 ? -9.272 6.099 9.441 1.00 94.19 117 GLU A CA 1
ATOM 978 C C . GLU A 1 117 ? -8.650 7.197 8.576 1.00 94.19 117 GLU A C 1
ATOM 980 O O . GLU A 1 117 ? -9.247 7.607 7.578 1.00 94.19 117 GLU A O 1
ATOM 985 N N . PHE A 1 118 ? -7.407 7.583 8.867 1.00 95.88 118 PHE A N 1
ATOM 986 C CA . PHE A 1 118 ? -6.685 8.570 8.074 1.00 95.88 118 PHE A CA 1
ATOM 987 C C . PHE A 1 118 ? -6.495 8.118 6.621 1.00 95.88 118 PHE A C 1
ATOM 989 O O . PHE A 1 118 ? -6.739 8.888 5.689 1.00 95.88 118 PHE A O 1
ATOM 996 N N . ILE A 1 119 ? -6.100 6.857 6.398 1.00 95.06 119 ILE A N 1
ATOM 997 C CA . ILE A 1 119 ? -5.963 6.305 5.044 1.00 95.06 119 ILE A CA 1
ATOM 998 C C . ILE A 1 119 ? -7.315 6.328 4.321 1.00 95.06 119 ILE A C 1
ATOM 1000 O O . ILE A 1 119 ? -7.372 6.747 3.164 1.00 95.06 119 ILE A O 1
ATOM 1004 N N . LYS A 1 120 ? -8.412 5.925 4.979 1.00 94.69 120 LYS A N 1
ATOM 1005 C CA . LYS A 1 120 ? -9.763 5.979 4.391 1.00 94.69 120 LYS A CA 1
ATOM 1006 C C . LYS A 1 120 ? -10.129 7.394 3.963 1.00 94.69 120 LYS A C 1
ATOM 1008 O O . LYS A 1 120 ? -10.595 7.592 2.841 1.00 94.69 120 LYS A O 1
ATOM 1013 N N . ASP A 1 121 ? -9.921 8.373 4.833 1.00 95.75 121 ASP A N 1
ATOM 1014 C CA . ASP A 1 121 ? -10.284 9.757 4.547 1.00 95.75 121 ASP A CA 1
ATOM 1015 C C . ASP A 1 121 ? -9.414 10.360 3.447 1.00 95.75 121 ASP A C 1
ATOM 1017 O O . ASP A 1 121 ? -9.935 11.025 2.550 1.00 95.75 121 ASP A O 1
ATOM 1021 N N . PHE A 1 122 ? -8.119 10.047 3.428 1.00 96.06 122 PHE A N 1
ATOM 1022 C CA . PHE A 1 122 ? -7.242 10.389 2.314 1.00 96.06 122 PHE A CA 1
ATOM 1023 C C . PHE A 1 122 ? -7.747 9.802 0.986 1.00 96.06 122 PHE A C 1
ATOM 1025 O O . PHE A 1 122 ? -7.862 10.525 -0.004 1.00 96.06 122 PHE A O 1
ATOM 1032 N N . LEU A 1 123 ? -8.100 8.512 0.954 1.00 93.88 123 LEU A N 1
ATOM 1033 C CA . LEU A 1 123 ? -8.578 7.848 -0.263 1.00 93.88 123 LEU A CA 1
ATOM 1034 C C . LEU A 1 123 ? -9.890 8.450 -0.780 1.00 93.88 123 LEU A C 1
ATOM 1036 O O . LEU A 1 123 ? -10.037 8.606 -1.993 1.00 93.88 123 LEU A O 1
ATOM 1040 N N . LYS A 1 124 ? -10.810 8.851 0.107 1.00 93.75 124 LYS A N 1
ATOM 1041 C CA . LYS A 1 124 ? -12.043 9.564 -0.277 1.00 93.75 124 LYS A CA 1
ATOM 1042 C C . LYS A 1 124 ? -11.749 10.908 -0.948 1.00 93.75 124 LYS A C 1
ATOM 1044 O O . LYS A 1 124 ? -12.443 11.260 -1.894 1.00 93.75 124 LYS A O 1
ATOM 1049 N N . LYS A 1 125 ? -10.721 11.644 -0.499 1.00 93.38 125 LYS A N 1
ATOM 1050 C CA . LYS A 1 125 ? -10.338 12.945 -1.088 1.00 93.38 125 LYS A CA 1
ATOM 1051 C C . LYS A 1 125 ? -9.817 12.823 -2.526 1.00 93.38 125 LYS A C 1
ATOM 1053 O O . LYS A 1 125 ? -9.935 13.778 -3.288 1.00 93.38 125 LYS A O 1
ATOM 1058 N N . ILE A 1 126 ? -9.214 11.687 -2.885 1.00 88.94 126 ILE A N 1
ATOM 1059 C CA . ILE A 1 126 ? -8.545 11.483 -4.185 1.00 88.94 126 ILE A CA 1
ATOM 1060 C C . ILE A 1 126 ? -9.294 10.541 -5.145 1.00 88.94 126 ILE A C 1
ATOM 1062 O O . ILE A 1 126 ? -8.785 10.248 -6.236 1.00 88.94 126 ILE A O 1
ATOM 1066 N N . SER A 1 127 ? -10.437 9.995 -4.718 1.00 75.81 127 SER A N 1
ATOM 1067 C CA . SER A 1 127 ? -11.234 9.031 -5.492 1.00 75.81 127 SER A CA 1
ATOM 1068 C C . SER A 1 127 ? -11.985 9.695 -6.632 1.00 75.81 127 SER A C 1
ATOM 1070 O O . SER A 1 127 ? -11.844 9.157 -7.765 1.00 75.81 127 SER A O 1
#

Foldseek 3Di:
DLVLLLLVLLVLQVVCVVDDVVCSLVVLVVVLVLQVVLLVCLVDDPVVVVVVCVVVVPDPVRSVVSVSSNVSLVVCCVVVLDPNPDRRSCSLVSSCVVPVPPVVSCVVSVNDPVSSVVSVVSVVVVD

Sequence (127 aa):
KEYVAKYTLSFINIELEGLPEREWEKTLSTWVKIFAFAKNLLKLPEEKRKEVYRKYRFDTVMEGVMEDVVKVLYGFYSLGILKPEEKPQKVLERAIELVEGEEELLKREGIKKENLEFIKDFLKKIS

Solvent-accessible surface area (backbone atoms only — not comparable to full-atom values): 7289 Å² total; per-residue (Å²): 113,51,70,60,21,50,57,61,48,49,59,53,46,56,54,48,72,73,44,64,74,93,49,41,68,62,51,52,56,47,49,41,52,50,35,51,51,27,62,60,47,69,80,45,60,69,74,56,44,56,53,50,39,60,75,72,65,54,51,75,64,58,50,50,54,45,54,52,50,30,50,48,54,50,49,34,42,76,70,65,74,41,61,89,88,52,68,57,53,50,56,55,59,53,22,44,74,62,43,74,86,36,62,69,57,30,62,74,73,70,50,55,67,67,60,53,53,51,51,53,55,53,50,66,76,74,107